Protein AF-A0A7V3TVQ0-F1 (afdb_monomer_lite)

Radius of gyration: 15.07 Å; chains: 1; bounding box: 32×30×52 Å

Secon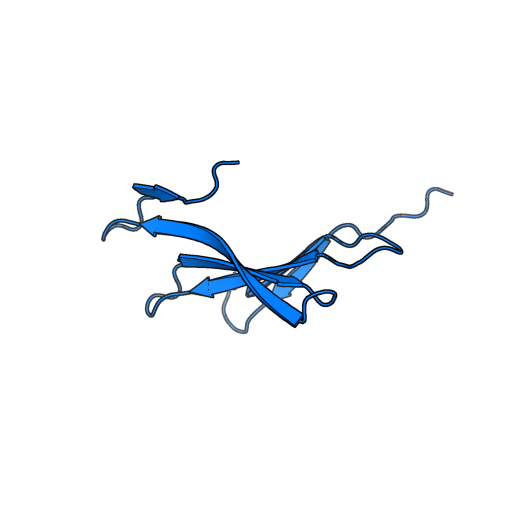dary structure (DSSP, 8-state):
--PPPP-EEEEE-SSTT-EEEEEE--TTS--EEEEEEE-TT--EEEEEEEETTTTEEEEEEEEEE-TTS-EEEESS--

Structure (mmCIF, N/CA/C/O backbone):
data_AF-A0A7V3TVQ0-F1
#
_entry.id   AF-A0A7V3TVQ0-F1
#
loop_
_atom_site.group_PDB
_atom_site.id
_atom_site.type_symbol
_atom_site.label_atom_id
_atom_site.label_alt_id
_atom_site.label_comp_id
_atom_site.label_asym_id
_atom_site.label_entity_id
_atom_site.label_seq_id
_atom_site.pdbx_PDB_ins_code
_atom_site.Cartn_x
_atom_site.Cartn_y
_atom_site.Cartn_z
_atom_site.occupancy
_atom_site.B_iso_or_equiv
_atom_site.auth_seq_id
_atom_site.auth_comp_id
_atom_site.auth_asym_id
_atom_site.auth_atom_id
_atom_site.pdbx_PDB_model_num
ATOM 1 N N . MET A 1 1 ? -8.570 -1.349 -37.336 1.00 51.38 1 MET A N 1
ATOM 2 C CA . MET A 1 1 ? -8.685 -2.341 -36.248 1.00 51.38 1 MET A CA 1
ATOM 3 C C . MET A 1 1 ? -8.208 -1.640 -34.985 1.00 51.38 1 MET A C 1
ATOM 5 O O . MET A 1 1 ? -7.063 -1.212 -34.971 1.00 51.38 1 MET A O 1
ATOM 9 N N . GLN A 1 2 ? -9.081 -1.374 -34.013 1.00 51.50 2 GLN A N 1
ATOM 10 C CA . GLN A 1 2 ? -8.660 -0.743 -32.758 1.00 51.50 2 GLN A CA 1
ATOM 11 C C . GLN A 1 2 ? -8.036 -1.838 -31.892 1.00 51.50 2 GLN A C 1
ATOM 13 O O . GLN A 1 2 ? -8.712 -2.805 -31.549 1.00 51.50 2 GLN A O 1
ATOM 18 N N . VAL A 1 3 ? -6.736 -1.738 -31.623 1.00 74.19 3 VAL A N 1
ATOM 19 C CA . VAL A 1 3 ? -6.057 -2.661 -30.712 1.00 74.19 3 VAL A CA 1
ATOM 20 C C . VAL A 1 3 ? -6.404 -2.212 -29.296 1.00 74.19 3 VAL A C 1
ATOM 22 O O . VAL A 1 3 ? -6.196 -1.054 -28.942 1.00 74.19 3 VAL A O 1
ATOM 25 N N . GLY A 1 4 ? -7.011 -3.097 -28.506 1.00 79.00 4 GLY A N 1
ATOM 26 C CA . GLY A 1 4 ? -7.233 -2.833 -27.088 1.00 79.00 4 GLY A CA 1
ATOM 27 C C . GLY A 1 4 ? -5.896 -2.849 -26.352 1.00 79.00 4 GLY A C 1
ATOM 28 O O . GLY A 1 4 ? -5.136 -3.805 -26.492 1.00 79.00 4 GLY A O 1
ATOM 29 N N . HIS A 1 5 ? -5.614 -1.804 -25.577 1.00 82.56 5 HIS A N 1
ATOM 30 C CA . HIS A 1 5 ? -4.438 -1.743 -24.710 1.00 82.56 5 HIS A CA 1
ATOM 31 C C . HIS A 1 5 ? -4.848 -2.045 -23.266 1.00 82.56 5 HIS A C 1
ATOM 33 O O . HIS A 1 5 ? -5.823 -1.479 -22.764 1.00 82.56 5 HIS A O 1
ATOM 39 N N . LEU A 1 6 ? -4.109 -2.943 -22.611 1.00 86.94 6 LEU A N 1
ATOM 40 C CA . LEU A 1 6 ? -4.247 -3.211 -21.182 1.00 86.94 6 LEU A CA 1
ATOM 41 C C . LEU A 1 6 ? -3.840 -1.959 -20.396 1.00 86.94 6 LEU A C 1
ATOM 43 O O . LEU A 1 6 ? -2.784 -1.402 -20.673 1.00 86.94 6 LEU A O 1
ATOM 47 N N . ARG A 1 7 ? -4.670 -1.526 -19.440 1.00 88.31 7 ARG A N 1
ATOM 48 C CA . ARG A 1 7 ? -4.391 -0.338 -18.611 1.00 88.31 7 ARG A CA 1
ATOM 49 C C . ARG A 1 7 ? -4.052 -0.661 -17.165 1.00 88.31 7 ARG A C 1
ATOM 51 O O . ARG A 1 7 ? -3.271 0.055 -16.560 1.00 88.31 7 ARG A O 1
ATOM 58 N N . GLN A 1 8 ? -4.662 -1.701 -16.604 1.00 91.50 8 GLN A N 1
ATOM 59 C CA . GLN A 1 8 ? -4.559 -2.018 -15.182 1.00 91.50 8 GLN A CA 1
ATOM 60 C C . GLN A 1 8 ? -4.424 -3.526 -14.982 1.00 91.50 8 GLN A C 1
ATOM 62 O O . GLN A 1 8 ? -5.091 -4.308 -15.668 1.00 91.50 8 GLN A O 1
ATOM 67 N N . ARG A 1 9 ? -3.575 -3.928 -14.034 1.00 93.56 9 ARG A N 1
ATOM 68 C CA . ARG A 1 9 ? -3.495 -5.298 -13.514 1.00 93.56 9 ARG A CA 1
ATOM 69 C C . ARG A 1 9 ? -3.636 -5.281 -12.001 1.00 93.56 9 ARG A C 1
ATOM 71 O O . ARG A 1 9 ? -3.129 -4.385 -11.337 1.00 93.56 9 ARG A O 1
ATOM 78 N N . TYR A 1 10 ? -4.286 -6.311 -11.476 1.00 95.38 10 TYR A N 1
ATOM 79 C CA . TYR A 1 10 ? -4.450 -6.517 -10.043 1.00 95.38 10 TYR A CA 1
ATOM 80 C C . TYR A 1 10 ? -3.787 -7.824 -9.637 1.00 95.38 10 TYR A C 1
ATOM 82 O O . TYR A 1 10 ? -3.979 -8.855 -10.291 1.00 95.38 10 TYR A O 1
ATOM 90 N N . LEU A 1 11 ? -3.034 -7.781 -8.543 1.00 96.25 11 LEU A N 1
ATOM 91 C CA . LEU A 1 11 ? -2.572 -8.970 -7.849 1.00 96.25 11 LEU A CA 1
ATOM 92 C C . LEU A 1 11 ? -3.558 -9.292 -6.730 1.00 96.25 11 LEU A C 1
ATOM 94 O O . LEU A 1 11 ? -3.738 -8.494 -5.811 1.00 96.25 11 LEU A O 1
ATOM 98 N N . TRP A 1 12 ? -4.161 -10.473 -6.804 1.00 97.12 12 TRP A N 1
ATOM 99 C CA . TRP A 1 12 ? -5.110 -10.965 -5.812 1.00 97.12 12 TRP A CA 1
ATOM 100 C C . TRP A 1 12 ? -4.436 -11.937 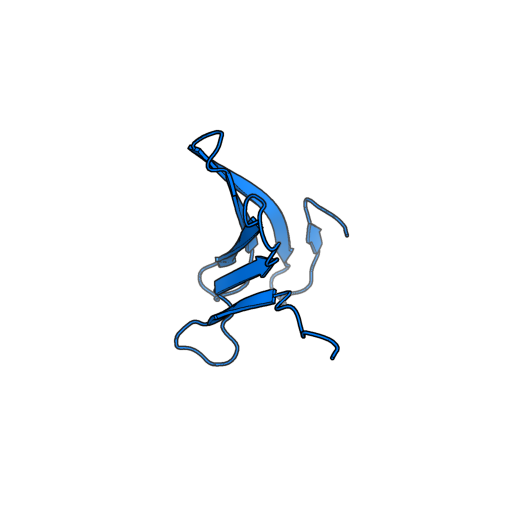-4.842 1.00 97.12 12 TRP A C 1
ATOM 102 O O . TRP A 1 12 ? -3.581 -12.733 -5.235 1.00 97.12 12 TRP A O 1
ATOM 112 N N . GLY A 1 13 ? -4.835 -11.866 -3.577 1.00 94.88 13 GLY A N 1
ATOM 113 C CA . GLY A 1 13 ? -4.504 -12.839 -2.546 1.00 94.88 13 GLY A CA 1
ATOM 114 C C . GLY A 1 13 ? -5.405 -14.074 -2.596 1.00 94.88 13 GLY A C 1
ATOM 115 O O . GLY A 1 13 ? -6.201 -14.262 -3.514 1.00 94.88 13 GLY A O 1
ATOM 116 N N . SER A 1 14 ? -5.262 -14.947 -1.599 1.00 95.12 14 SER A N 1
ATOM 117 C CA . SER A 1 14 ? -6.046 -16.185 -1.505 1.00 95.12 14 SER A CA 1
ATOM 118 C C . SER A 1 14 ? -7.444 -15.981 -0.918 1.00 95.12 14 SER A C 1
ATOM 120 O O . SER A 1 14 ? -8.306 -16.841 -1.105 1.00 95.12 14 SER A O 1
ATOM 122 N N . ALA A 1 15 ? -7.675 -14.880 -0.196 1.00 92.56 15 ALA A N 1
ATOM 123 C CA . ALA A 1 15 ? -8.984 -14.544 0.347 1.00 92.56 15 ALA A CA 1
ATOM 124 C C . ALA A 1 15 ? -9.870 -13.835 -0.690 1.00 92.56 15 ALA A C 1
ATOM 126 O O . ALA A 1 15 ? -9.391 -13.248 -1.661 1.00 92.56 15 ALA A O 1
ATOM 127 N N . VAL A 1 16 ? -11.185 -13.887 -0.463 1.00 92.06 16 VAL A N 1
ATOM 128 C CA . VAL A 1 16 ? -12.173 -13.173 -1.283 1.00 92.06 16 VAL A CA 1
ATOM 129 C C . VAL A 1 16 ? -11.916 -11.670 -1.189 1.00 92.06 16 VAL A C 1
ATOM 131 O O . VAL A 1 16 ? -11.670 -11.154 -0.101 1.00 92.06 16 VAL A O 1
ATOM 134 N N . ASP A 1 17 ? -11.956 -10.999 -2.338 1.00 90.38 17 ASP A N 1
ATOM 135 C CA . ASP A 1 17 ? -11.777 -9.552 -2.487 1.00 90.38 17 ASP A CA 1
ATOM 136 C C . ASP A 1 17 ? -10.461 -8.991 -1.911 1.00 90.38 17 ASP A C 1
ATOM 138 O O . ASP A 1 17 ? -10.346 -7.806 -1.600 1.00 90.38 17 ASP A O 1
ATOM 142 N N . GLN A 1 18 ? -9.428 -9.831 -1.800 1.00 93.69 18 GLN A N 1
ATOM 143 C CA . GLN A 1 18 ? -8.128 -9.431 -1.271 1.00 93.69 18 GLN A CA 1
ATOM 144 C C . GLN A 1 18 ? -7.210 -8.911 -2.382 1.00 93.69 18 GLN A C 1
ATOM 146 O O . GLN A 1 18 ? -6.448 -9.672 -2.978 1.00 93.69 18 GLN A O 1
ATOM 151 N N . ILE A 1 19 ? -7.245 -7.609 -2.650 1.00 94.50 19 ILE A N 1
ATOM 152 C CA . ILE A 1 19 ? -6.270 -6.957 -3.536 1.00 94.50 19 ILE A CA 1
ATOM 153 C C . ILE A 1 19 ? -4.969 -6.740 -2.756 1.00 94.50 19 ILE A C 1
ATOM 155 O O . ILE A 1 19 ? -4.993 -6.174 -1.670 1.00 94.50 19 ILE A O 1
ATOM 159 N N . LEU A 1 20 ? -3.844 -7.198 -3.308 1.00 96.38 20 LEU A N 1
ATOM 160 C CA . LEU A 1 20 ? -2.502 -7.017 -2.738 1.00 96.38 20 LEU A CA 1
ATOM 161 C C . LEU A 1 20 ? -1.718 -5.906 -3.439 1.00 96.38 20 LEU A C 1
ATOM 163 O O . LEU A 1 20 ? -0.900 -5.223 -2.818 1.00 96.38 20 LEU A O 1
ATOM 167 N N . ALA A 1 21 ? -1.942 -5.748 -4.744 1.00 96.62 21 ALA A N 1
ATOM 168 C CA . ALA A 1 21 ? -1.323 -4.694 -5.527 1.00 96.62 21 ALA A CA 1
ATOM 169 C C . ALA A 1 21 ? -2.150 -4.323 -6.757 1.00 96.62 21 ALA A C 1
ATOM 171 O O . ALA A 1 21 ? -2.847 -5.163 -7.333 1.00 96.62 21 ALA A O 1
ATOM 172 N N . GLU A 1 22 ? -1.993 -3.077 -7.184 1.00 95.06 22 GLU A N 1
ATOM 173 C CA . GLU A 1 22 ? -2.438 -2.573 -8.477 1.00 95.06 22 GLU A CA 1
ATOM 174 C C . GLU A 1 22 ? -1.229 -2.093 -9.274 1.00 95.06 22 GLU A C 1
ATOM 176 O O . GLU A 1 22 ? -0.328 -1.439 -8.750 1.00 95.06 22 GLU A O 1
ATOM 181 N N . GLU A 1 23 ? -1.227 -2.390 -10.563 1.00 92.62 23 GLU A N 1
ATOM 182 C CA . GLU A 1 23 ? -0.270 -1.857 -11.514 1.00 92.62 23 GLU A CA 1
ATOM 183 C C . GLU A 1 23 ? -1.004 -1.065 -12.590 1.00 92.62 23 GLU A C 1
ATOM 185 O O . GLU A 1 23 ? -1.860 -1.604 -13.300 1.00 92.62 23 GLU A O 1
ATOM 190 N N . ASN A 1 24 ? -0.601 0.195 -12.751 1.00 89.56 24 ASN A N 1
ATOM 191 C CA . ASN A 1 24 ? -0.938 0.978 -13.930 1.00 89.56 24 ASN A CA 1
ATOM 192 C C . ASN A 1 24 ? 0.024 0.587 -15.053 1.00 89.56 24 ASN A C 1
ATOM 194 O O . ASN A 1 24 ? 1.215 0.900 -15.000 1.00 89.56 24 ASN A O 1
ATOM 198 N N . VAL A 1 25 ? -0.502 -0.134 -16.042 1.00 85.81 25 VAL A N 1
ATOM 199 C CA . VAL A 1 25 ? 0.259 -0.627 -17.189 1.00 85.81 25 VAL A CA 1
ATOM 200 C C . VAL A 1 25 ? 0.462 0.529 -18.155 1.00 85.81 25 VAL A C 1
ATOM 202 O O . VAL A 1 25 ? -0.478 0.966 -18.821 1.00 85.81 25 VAL A O 1
ATOM 205 N N . ASP A 1 26 ? 1.701 0.996 -18.245 1.00 75.62 26 ASP A N 1
ATOM 206 C CA . ASP A 1 26 ? 2.127 1.934 -19.272 1.00 75.62 26 ASP A CA 1
ATOM 207 C C . ASP A 1 26 ? 3.081 1.215 -20.233 1.00 75.62 26 ASP A C 1
ATOM 209 O O . ASP A 1 26 ? 4.089 0.634 -19.838 1.00 75.62 26 ASP A O 1
ATOM 213 N N . ASN A 1 27 ? 2.702 1.166 -21.508 1.00 66.69 27 ASN A N 1
ATOM 214 C CA . ASN A 1 27 ? 3.237 0.253 -22.520 1.00 66.69 27 ASN A CA 1
ATOM 215 C C . ASN A 1 27 ? 4.604 0.726 -23.060 1.00 66.69 27 ASN A C 1
ATOM 217 O O . ASN A 1 27 ? 4.733 1.011 -24.253 1.00 66.69 27 ASN A O 1
ATOM 221 N N . GLY A 1 28 ? 5.606 0.832 -22.182 1.00 63.84 28 GLY A N 1
ATOM 222 C CA . GLY A 1 28 ? 6.982 1.212 -22.524 1.00 63.84 28 GLY A CA 1
ATOM 223 C C . GLY A 1 28 ? 7.679 2.185 -21.564 1.00 63.84 28 GLY A C 1
ATOM 224 O O . GLY A 1 28 ? 8.757 2.670 -21.907 1.00 63.84 28 GLY A O 1
ATOM 225 N N . SER A 1 29 ? 7.099 2.491 -20.399 1.00 69.56 29 SER A N 1
ATOM 226 C CA . SER A 1 29 ? 7.726 3.300 -19.340 1.00 69.56 29 SER A CA 1
ATOM 227 C C . SER A 1 29 ? 7.849 2.490 -18.038 1.00 69.56 29 SER A C 1
ATOM 229 O O . SER A 1 29 ? 7.436 1.336 -17.993 1.00 69.56 29 SER A O 1
ATOM 231 N N . ASN A 1 30 ? 8.464 3.062 -16.994 1.00 67.00 30 ASN A N 1
ATOM 232 C CA . ASN A 1 30 ? 8.598 2.399 -15.692 1.00 67.00 30 ASN A CA 1
ATOM 233 C C . ASN A 1 30 ? 7.204 2.091 -15.120 1.00 67.00 30 ASN A C 1
ATOM 235 O O . ASN A 1 30 ? 6.464 3.011 -14.756 1.00 67.00 30 ASN A O 1
ATOM 239 N N . GLU A 1 31 ? 6.854 0.811 -15.005 1.00 68.81 31 GLU A N 1
ATOM 240 C CA . GLU A 1 31 ? 5.559 0.411 -14.470 1.00 68.81 31 GLU A CA 1
ATOM 241 C C . GLU A 1 31 ? 5.434 0.846 -13.006 1.00 68.81 31 GLU A C 1
ATOM 243 O O . GLU A 1 31 ? 6.335 0.655 -12.183 1.00 68.81 31 GLU A O 1
ATOM 248 N N . THR A 1 32 ? 4.303 1.466 -12.666 1.00 84.50 32 THR A N 1
ATOM 249 C CA . THR A 1 32 ? 4.052 1.935 -11.301 1.00 84.50 32 THR A CA 1
ATOM 250 C C . THR A 1 32 ? 3.149 0.942 -10.587 1.00 84.50 32 THR A C 1
ATOM 252 O O . THR A 1 32 ? 1.927 0.977 -10.746 1.00 84.50 32 THR A O 1
ATOM 255 N N . VAL A 1 33 ? 3.761 0.075 -9.779 1.00 92.69 33 VAL A N 1
ATOM 256 C CA . VAL A 1 33 ? 3.048 -0.869 -8.909 1.00 92.69 33 VAL A CA 1
ATOM 257 C C . VAL A 1 33 ? 2.822 -0.243 -7.533 1.00 92.69 33 VAL A C 1
ATOM 259 O O . VAL A 1 33 ? 3.762 0.238 -6.893 1.00 92.69 33 VAL A O 1
ATOM 262 N N . GLN A 1 34 ? 1.573 -0.258 -7.077 1.00 95.56 34 GLN A N 1
ATOM 263 C CA . GLN A 1 34 ? 1.147 0.143 -5.741 1.00 95.56 34 GLN A CA 1
ATOM 264 C C . GLN A 1 34 ? 0.799 -1.087 -4.920 1.00 95.56 34 GLN A C 1
ATOM 266 O O . GLN A 1 34 ? -0.012 -1.901 -5.348 1.00 95.56 34 GLN A O 1
ATOM 271 N N . TRP A 1 35 ? 1.387 -1.192 -3.734 1.00 97.44 35 TRP A N 1
ATOM 272 C CA . TRP A 1 35 ? 1.185 -2.298 -2.804 1.00 97.44 35 TRP A CA 1
ATOM 273 C C . TRP A 1 35 ? 0.352 -1.845 -1.616 1.00 97.44 35 TRP A C 1
ATOM 275 O O . TRP A 1 35 ? 0.660 -0.820 -1.005 1.00 97.44 35 TRP A O 1
ATOM 285 N N . THR A 1 36 ? -0.669 -2.619 -1.264 1.00 97.12 36 THR A N 1
ATOM 286 C CA . THR A 1 36 ? -1.449 -2.393 -0.045 1.00 97.12 36 THR A CA 1
ATOM 287 C C . THR A 1 36 ? -0.751 -3.049 1.140 1.00 97.12 36 THR A C 1
ATOM 289 O O . THR A 1 36 ? -0.490 -4.254 1.110 1.00 97.12 36 THR A O 1
ATOM 292 N N . LEU A 1 37 ? -0.483 -2.290 2.199 1.00 96.75 37 LEU A N 1
ATOM 293 C CA . LEU A 1 37 ? 0.039 -2.816 3.459 1.00 96.75 37 LEU A CA 1
ATOM 294 C C . LEU A 1 37 ? -1.069 -2.764 4.508 1.00 96.75 37 LEU A C 1
ATOM 296 O O . LEU A 1 37 ? -1.680 -1.714 4.719 1.00 96.75 37 LEU A O 1
ATOM 300 N N . THR A 1 38 ? -1.353 -3.900 5.139 1.00 95.94 38 THR A N 1
ATOM 301 C CA . THR A 1 38 ? -2.504 -4.058 6.032 1.00 95.94 38 THR A CA 1
ATOM 302 C C . THR A 1 38 ? -2.096 -4.244 7.488 1.00 95.94 38 THR A C 1
ATOM 304 O O . THR A 1 38 ? -1.020 -4.762 7.785 1.00 95.94 38 THR A O 1
ATOM 307 N N . ASP A 1 39 ? -2.985 -3.873 8.408 1.00 94.69 39 ASP A N 1
ATOM 308 C CA . ASP A 1 39 ? -2.860 -4.223 9.824 1.00 94.69 39 ASP A CA 1
ATOM 309 C C . ASP A 1 39 ? -3.283 -5.679 10.116 1.00 94.69 39 ASP A C 1
ATOM 311 O O . ASP A 1 39 ? -3.594 -6.465 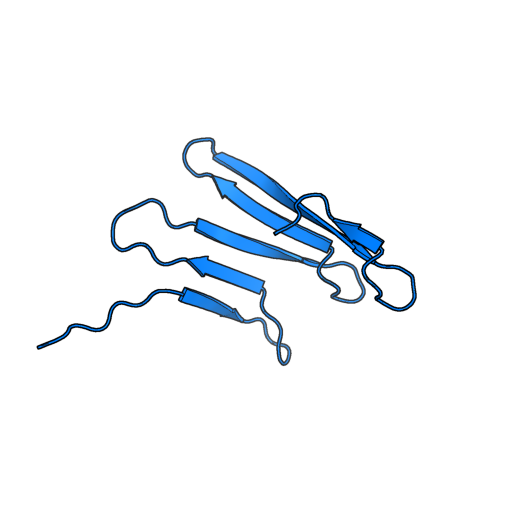9.219 1.00 94.69 39 ASP A O 1
ATOM 315 N N . HIS A 1 40 ? -3.318 -6.048 11.400 1.00 94.50 40 HIS A N 1
ATOM 316 C CA . HIS A 1 40 ? -3.702 -7.389 11.856 1.00 94.50 40 HIS A CA 1
ATOM 317 C C . HIS A 1 40 ? -5.191 -7.733 11.642 1.00 94.50 40 HIS A C 1
ATOM 319 O O . HIS A 1 40 ? -5.587 -8.876 11.871 1.00 94.50 40 HIS A O 1
ATOM 325 N N . LEU A 1 41 ? -6.026 -6.760 11.263 1.00 93.56 41 LEU A N 1
ATOM 326 C CA . LEU A 1 41 ? -7.428 -6.956 10.884 1.00 93.56 41 LEU A CA 1
ATOM 327 C C . LEU A 1 41 ? -7.601 -7.006 9.360 1.00 93.56 41 LEU A C 1
ATOM 329 O O . LEU A 1 41 ? -8.733 -7.050 8.886 1.00 93.56 41 LEU A O 1
ATOM 333 N N . ASN A 1 42 ? -6.499 -7.006 8.600 1.00 91.75 42 ASN A N 1
ATOM 334 C CA . ASN A 1 42 ? -6.463 -6.876 7.144 1.00 91.75 42 ASN A CA 1
ATOM 335 C C . ASN A 1 42 ? -7.031 -5.544 6.619 1.00 91.75 42 ASN A C 1
ATOM 337 O O . ASN A 1 42 ? -7.384 -5.446 5.446 1.00 91.75 42 ASN A O 1
ATOM 341 N N . THR A 1 43 ? -7.093 -4.500 7.452 1.00 93.88 43 THR A N 1
ATOM 342 C CA . THR A 1 43 ? -7.440 -3.153 6.977 1.00 93.88 43 THR A CA 1
ATOM 343 C C . THR A 1 43 ? -6.211 -2.542 6.320 1.00 93.88 43 THR A C 1
ATOM 345 O O . THR A 1 43 ? -5.137 -2.557 6.922 1.00 93.88 43 THR A O 1
ATOM 348 N N . VAL A 1 44 ? -6.340 -2.002 5.107 1.00 95.44 44 VAL A N 1
ATOM 349 C CA . VAL A 1 44 ? -5.237 -1.294 4.438 1.00 95.44 44 VAL A CA 1
ATOM 350 C C . VAL A 1 44 ? -4.885 -0.051 5.250 1.00 95.44 44 VAL A C 1
ATOM 352 O O . VAL A 1 44 ? -5.756 0.762 5.522 1.00 95.44 44 VAL A O 1
ATOM 355 N N . ARG A 1 45 ? -3.626 0.097 5.660 1.00 97.12 45 ARG A N 1
ATOM 356 C CA . ARG A 1 45 ? -3.129 1.269 6.400 1.00 97.12 45 ARG A CA 1
ATOM 357 C C . ARG A 1 45 ? -2.168 2.105 5.588 1.00 97.12 45 ARG A C 1
ATOM 359 O O . ARG A 1 45 ? -2.083 3.302 5.817 1.00 97.12 45 ARG A O 1
ATOM 366 N N . ASP A 1 46 ? -1.483 1.499 4.629 1.00 97.69 46 ASP A N 1
ATOM 367 C CA . ASP A 1 46 ? -0.527 2.206 3.795 1.00 97.69 46 ASP A CA 1
ATOM 368 C C . ASP A 1 46 ? -0.601 1.720 2.351 1.00 97.69 46 ASP A C 1
ATOM 370 O O . ASP A 1 46 ? -0.847 0.543 2.074 1.00 97.69 46 ASP A O 1
ATOM 374 N N . ILE A 1 47 ? -0.324 2.640 1.432 1.00 97.06 47 ILE A N 1
ATOM 375 C CA . ILE A 1 47 ? -0.037 2.343 0.034 1.00 97.06 47 ILE A CA 1
ATOM 376 C C . ILE A 1 47 ? 1.441 2.613 -0.193 1.00 97.06 47 ILE A C 1
ATOM 378 O O . ILE A 1 47 ? 1.901 3.738 0.004 1.00 97.06 47 ILE A O 1
ATOM 382 N N . ALA A 1 48 ? 2.185 1.603 -0.631 1.00 96.75 48 ALA A N 1
ATOM 383 C CA . ALA A 1 48 ? 3.614 1.713 -0.886 1.00 96.75 48 ALA A CA 1
ATOM 384 C C . ALA A 1 48 ? 3.948 1.590 -2.376 1.00 96.75 48 ALA A C 1
ATOM 386 O O . ALA A 1 48 ? 3.289 0.864 -3.121 1.00 96.75 48 ALA A O 1
ATOM 387 N N . LYS A 1 49 ? 5.001 2.287 -2.808 1.00 94.94 49 LYS A N 1
ATOM 388 C CA . LYS A 1 49 ? 5.592 2.162 -4.146 1.00 94.94 49 LYS A CA 1
ATOM 389 C C . LYS A 1 49 ? 7.076 1.858 -4.022 1.00 94.94 49 LYS A C 1
ATOM 391 O O . LYS A 1 49 ? 7.768 2.473 -3.214 1.00 94.94 49 LYS A O 1
ATOM 396 N N . TYR A 1 50 ? 7.559 0.942 -4.851 1.00 92.00 50 TYR A N 1
ATOM 397 C CA . TYR A 1 50 ? 8.988 0.732 -5.053 1.00 92.00 50 TYR A CA 1
ATOM 398 C C . TYR A 1 50 ? 9.458 1.541 -6.262 1.00 92.00 50 TYR A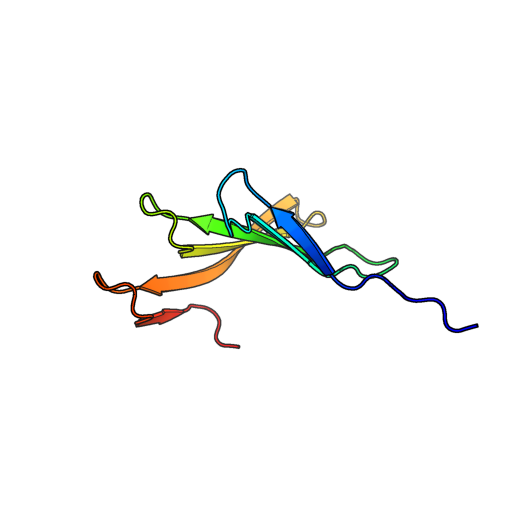 C 1
ATOM 400 O O . TYR A 1 50 ? 8.828 1.507 -7.319 1.00 92.00 50 TYR A O 1
ATOM 408 N N . ASN A 1 51 ? 10.560 2.271 -6.107 1.00 88.69 51 ASN A N 1
ATOM 409 C CA . ASN A 1 51 ? 11.222 2.990 -7.187 1.00 88.69 51 ASN A CA 1
ATOM 410 C C . ASN A 1 51 ? 12.550 2.302 -7.513 1.00 88.69 51 ASN A C 1
ATOM 412 O O . ASN A 1 51 ? 13.502 2.391 -6.737 1.00 88.69 51 ASN A O 1
ATOM 416 N N . SER A 1 52 ? 12.621 1.661 -8.682 1.00 86.75 52 SER A N 1
ATOM 417 C CA . SER A 1 52 ? 13.816 0.944 -9.141 1.00 86.75 52 SER A CA 1
ATOM 418 C C . SER A 1 52 ? 14.999 1.858 -9.467 1.00 86.75 52 SER A C 1
ATOM 420 O O . SER A 1 52 ? 16.141 1.418 -9.395 1.00 86.75 52 SER A O 1
ATOM 422 N N . GLY A 1 53 ? 14.760 3.136 -9.782 1.00 89.06 53 GLY A N 1
ATOM 423 C CA . GLY A 1 53 ? 15.824 4.109 -10.035 1.00 89.06 53 GLY A CA 1
ATOM 424 C C . GLY A 1 53 ? 16.565 4.543 -8.767 1.00 89.06 53 GLY A C 1
ATOM 425 O O . GLY A 1 53 ? 17.742 4.888 -8.840 1.00 89.06 53 GLY A O 1
ATOM 426 N N . SER A 1 54 ? 15.897 4.511 -7.610 1.00 91.62 54 SER A N 1
ATOM 427 C CA . SER A 1 54 ? 16.493 4.838 -6.305 1.00 91.62 54 SER A CA 1
ATOM 428 C C . SER A 1 54 ? 16.663 3.634 -5.375 1.00 91.62 54 SER A C 1
ATOM 430 O O . SER A 1 54 ? 17.112 3.820 -4.250 1.00 91.62 54 SER A O 1
ATOM 432 N N . ASP A 1 55 ? 16.245 2.441 -5.808 1.00 92.38 55 ASP A N 1
ATOM 433 C CA . ASP A 1 55 ? 16.165 1.211 -5.007 1.00 92.38 55 ASP A CA 1
ATOM 434 C C . ASP A 1 55 ? 15.501 1.415 -3.632 1.00 92.38 55 ASP A C 1
ATOM 436 O O . ASP A 1 55 ? 15.983 0.976 -2.591 1.00 92.38 55 ASP A O 1
ATOM 440 N N . MET A 1 56 ? 14.389 2.153 -3.615 1.00 94.38 56 MET A N 1
ATOM 441 C CA . MET A 1 56 ? 13.721 2.539 -2.372 1.00 94.38 56 MET A CA 1
ATOM 442 C C . MET A 1 56 ? 12.227 2.269 -2.453 1.00 94.38 56 MET A C 1
ATOM 444 O O . MET A 1 56 ? 11.575 2.607 -3.441 1.00 94.38 56 MET A O 1
ATOM 448 N N . THR A 1 57 ? 11.687 1.713 -1.372 1.00 94.31 57 THR A N 1
ATOM 449 C CA . THR A 1 57 ? 10.245 1.608 -1.150 1.00 94.31 57 THR A CA 1
ATOM 450 C C . THR A 1 57 ? 9.790 2.744 -0.250 1.00 94.31 57 THR A C 1
ATOM 452 O O . THR A 1 57 ? 10.351 2.948 0.826 1.00 94.31 57 THR A O 1
ATOM 455 N N . THR A 1 58 ? 8.760 3.470 -0.669 1.00 95.75 58 THR A N 1
ATOM 456 C CA . THR A 1 58 ? 8.165 4.561 0.107 1.00 95.75 58 THR A CA 1
ATOM 457 C C . THR A 1 58 ? 6.677 4.343 0.301 1.00 95.75 58 THR A C 1
ATOM 459 O O . THR A 1 58 ? 5.987 3.840 -0.585 1.00 95.75 58 THR A O 1
ATOM 462 N N . VAL A 1 59 ? 6.171 4.758 1.462 1.00 97.06 59 VAL A N 1
ATOM 463 C CA . VAL A 1 59 ? 4.732 4.915 1.686 1.00 97.06 59 VAL A CA 1
ATOM 464 C C . VAL A 1 59 ? 4.290 6.205 0.997 1.00 97.06 59 VAL A C 1
ATOM 466 O O . VAL A 1 59 ? 4.808 7.279 1.293 1.00 97.06 59 VAL A O 1
ATOM 469 N N . VAL A 1 60 ? 3.363 6.088 0.048 1.00 95.94 60 VAL A N 1
ATOM 470 C CA . VAL A 1 60 ? 2.837 7.201 -0.761 1.00 95.94 60 VAL A CA 1
ATOM 471 C C . VAL A 1 60 ? 1.447 7.660 -0.329 1.00 95.94 60 VAL A C 1
ATOM 473 O O . VAL A 1 60 ? 1.015 8.736 -0.738 1.00 95.94 60 VAL A O 1
ATOM 476 N N . ASN A 1 61 ? 0.762 6.854 0.482 1.00 97.00 61 ASN A N 1
ATOM 477 C CA . ASN A 1 61 ? -0.410 7.262 1.243 1.00 97.00 61 ASN A CA 1
ATOM 478 C C . ASN A 1 61 ? -0.475 6.459 2.550 1.00 97.00 61 ASN A C 1
ATOM 480 O O . ASN A 1 61 ? -0.203 5.260 2.533 1.00 97.00 61 ASN A O 1
ATOM 484 N N . HIS A 1 62 ? -0.829 7.117 3.646 1.00 97.69 62 HIS A N 1
ATOM 485 C CA . HIS A 1 62 ? -1.050 6.540 4.968 1.00 97.69 62 HIS A CA 1
ATOM 486 C C . HIS A 1 62 ? -2.491 6.835 5.377 1.00 97.69 62 HIS A C 1
ATOM 488 O O . HIS A 1 62 ? -2.861 8.003 5.416 1.00 97.69 62 HIS A O 1
ATOM 494 N N . LEU A 1 63 ? -3.271 5.802 5.680 1.00 96.94 63 LEU A N 1
ATOM 495 C CA . LEU A 1 63 ? -4.704 5.848 5.966 1.00 96.94 63 LEU A CA 1
ATOM 496 C C . LEU A 1 63 ? -4.958 5.615 7.462 1.00 96.94 63 LEU A C 1
ATOM 498 O O . LEU A 1 63 ? -4.513 4.616 8.043 1.00 96.94 63 LEU A O 1
ATOM 502 N N . ILE A 1 64 ? -5.726 6.505 8.089 1.00 96.88 64 ILE A N 1
ATOM 503 C CA . ILE A 1 64 ? -6.036 6.457 9.519 1.00 96.88 64 ILE A CA 1
ATOM 504 C C . ILE A 1 64 ? -7.523 6.174 9.699 1.00 96.88 64 ILE A C 1
ATOM 506 O O . ILE A 1 64 ? -8.370 7.017 9.423 1.00 96.88 64 ILE A O 1
ATOM 510 N N . TYR A 1 65 ? -7.842 5.006 10.255 1.00 96.62 65 TYR A N 1
ATOM 511 C CA . TYR A 1 65 ? -9.213 4.624 10.599 1.00 96.62 65 TYR A CA 1
ATOM 512 C C . TYR A 1 65 ? -9.443 4.610 12.108 1.00 96.62 65 TYR A C 1
ATOM 514 O O . TYR A 1 65 ? -8.566 4.167 12.857 1.00 96.62 65 TYR A O 1
ATOM 522 N N . ASP A 1 66 ? -10.643 5.008 12.534 1.00 95.31 66 ASP A N 1
ATOM 523 C CA . ASP A 1 66 ? -11.127 4.789 13.897 1.00 95.31 66 ASP A CA 1
ATOM 524 C C . ASP A 1 66 ? -11.407 3.296 14.181 1.00 95.31 66 ASP A C 1
ATOM 526 O O . ASP A 1 66 ? -11.309 2.425 13.312 1.00 95.31 66 ASP A O 1
ATOM 530 N N . ALA A 1 67 ? -11.786 2.984 15.424 1.00 94.44 67 ALA A N 1
ATOM 531 C CA . ALA A 1 67 ? -12.092 1.615 15.848 1.00 94.44 67 ALA A CA 1
ATOM 532 C C . ALA A 1 67 ? -13.326 0.995 15.155 1.00 94.44 67 ALA A C 1
ATOM 534 O O . ALA A 1 67 ? -13.546 -0.209 15.266 1.00 94.44 67 ALA A O 1
ATOM 535 N N . PHE A 1 68 ? -14.134 1.798 14.459 1.00 95.38 68 PHE A N 1
ATOM 536 C CA . PHE A 1 68 ? -15.296 1.361 13.686 1.00 95.38 68 PHE A CA 1
ATOM 537 C C . PHE A 1 68 ? -15.005 1.295 12.179 1.00 95.38 68 PHE A C 1
ATOM 539 O O . PHE A 1 68 ? -15.928 1.064 11.398 1.00 95.38 68 PHE A O 1
ATOM 546 N N . GLY A 1 69 ? -13.748 1.493 11.764 1.00 93.56 69 GLY A N 1
ATOM 547 C CA . GLY A 1 69 ? -13.337 1.475 10.362 1.00 93.56 69 GLY A CA 1
ATOM 548 C C . GLY A 1 69 ? -13.696 2.747 9.593 1.00 93.56 69 GLY A C 1
ATOM 549 O O . GLY A 1 69 ? -13.680 2.730 8.364 1.00 93.56 69 GLY A O 1
ATOM 550 N N . ARG A 1 70 ? -14.043 3.849 10.272 1.00 95.25 70 ARG A N 1
ATOM 551 C CA . ARG A 1 70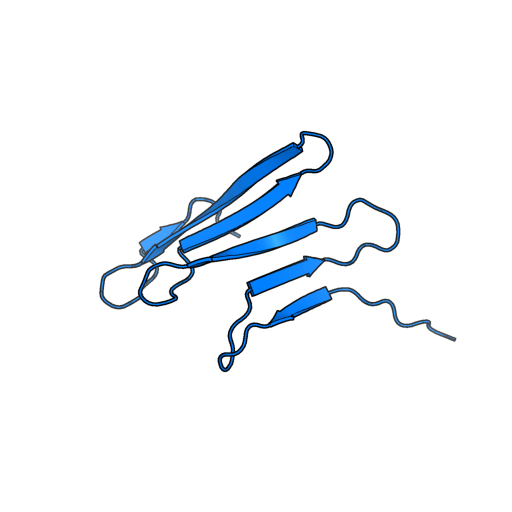 ? -14.270 5.136 9.599 1.00 95.25 70 ARG A CA 1
ATOM 552 C C . ARG A 1 70 ? -12.946 5.809 9.313 1.00 95.25 70 ARG A C 1
ATOM 554 O O . ARG A 1 70 ? -12.115 5.903 10.211 1.00 95.25 70 ARG A O 1
ATOM 561 N N . ASP A 1 71 ? -12.782 6.295 8.090 1.00 93.88 71 ASP A N 1
ATOM 562 C CA . ASP A 1 71 ? -11.642 7.128 7.725 1.00 93.88 71 ASP A CA 1
ATOM 563 C C . ASP A 1 71 ? -11.671 8.426 8.548 1.00 93.88 71 ASP A C 1
ATOM 565 O O . ASP A 1 71 ? -12.694 9.109 8.642 1.00 93.88 71 ASP A O 1
ATOM 569 N N . THR A 1 72 ? -10.551 8.717 9.196 1.00 96.12 72 THR A N 1
ATOM 570 C CA . THR A 1 72 ? -10.325 9.900 10.028 1.00 96.12 72 THR A CA 1
ATOM 571 C C . THR A 1 72 ? -9.187 10.772 9.506 1.00 96.12 72 THR A C 1
ATOM 573 O O . THR A 1 72 ? -8.913 11.822 10.090 1.00 96.12 72 THR A O 1
ATOM 576 N N . GLY A 1 73 ? -8.544 10.377 8.406 1.00 95.94 73 GLY A N 1
ATOM 577 C CA . GLY A 1 73 ? -7.509 11.148 7.744 1.00 95.94 73 GLY A CA 1
ATOM 578 C C . GLY A 1 73 ? -6.581 10.290 6.894 1.00 95.94 73 GLY A C 1
ATOM 579 O O . GLY A 1 73 ? -6.393 9.098 7.137 1.00 95.94 73 GLY A O 1
ATOM 580 N N . GLU A 1 74 ? -5.919 10.953 5.951 1.00 96.44 74 GLU A N 1
ATOM 581 C CA . GLU A 1 74 ? -4.883 10.351 5.127 1.00 96.44 74 GLU A CA 1
ATOM 582 C C . GLU A 1 74 ? -3.736 11.328 4.839 1.00 96.44 74 GLU A C 1
ATOM 584 O O . GLU A 1 74 ? -3.881 12.544 4.995 1.00 96.44 74 GLU A O 1
ATOM 589 N N . SER A 1 75 ? -2.565 10.808 4.460 1.00 96.56 75 SER A 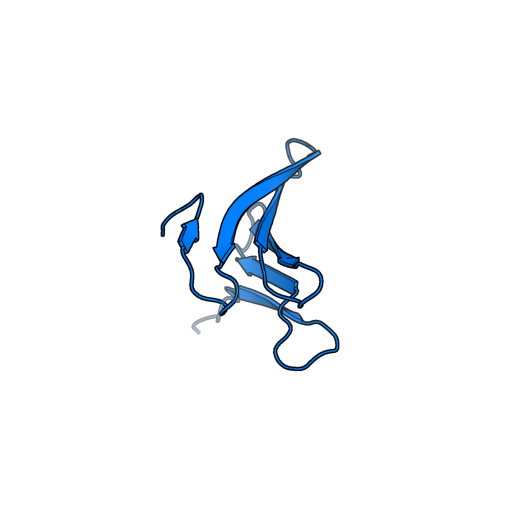N 1
ATOM 590 C CA . SER A 1 75 ? -1.407 11.650 4.125 1.00 96.56 75 SER A CA 1
ATOM 591 C C . SER A 1 75 ? -1.433 12.185 2.692 1.00 96.56 75 SER A C 1
ATOM 593 O O . SER A 1 75 ? -0.712 13.140 2.392 1.00 96.56 75 SER A O 1
ATOM 595 N N . ASN A 1 76 ? -2.255 11.604 1.817 1.00 91.38 76 ASN A N 1
ATOM 596 C CA . ASN A 1 76 ? -2.402 12.020 0.430 1.00 91.38 76 ASN A CA 1
ATOM 597 C C . ASN A 1 76 ? -3.877 12.000 0.016 1.00 91.38 76 ASN A C 1
ATOM 599 O O . ASN A 1 76 ? -4.431 10.932 -0.214 1.00 91.38 76 ASN A O 1
ATOM 603 N N . PHE A 1 77 ? -4.481 13.184 -0.084 1.00 72.81 77 PHE A N 1
ATOM 604 C CA . PHE A 1 77 ? -5.858 13.352 -0.543 1.00 72.81 77 PHE A CA 1
ATOM 605 C C . PHE A 1 77 ? -5.905 13.350 -2.074 1.00 72.81 77 PHE A C 1
ATOM 607 O O . PHE A 1 77 ? -5.141 14.079 -2.715 1.00 72.81 77 PHE A O 1
ATOM 614 N N . SER A 1 78 ? -6.798 12.538 -2.646 1.00 59.72 78 SER A N 1
ATOM 615 C CA . SER A 1 78 ? -7.054 12.496 -4.094 1.00 59.72 78 SER A CA 1
ATOM 616 C C . SER A 1 78 ? -7.700 13.769 -4.641 1.00 59.72 78 SER A C 1
ATOM 618 O O . SER A 1 78 ? -8.454 14.446 -3.910 1.00 59.72 78 SER A O 1
#

Sequence (78 aa):
MQVGHLRQRYLWGSAVDQILAEENVDNGSNETVQWTLTDHLNTVRDIAKYNSGSDMTTVVNHLIYDAFGRDTGESNFS

pLDDT: mean 89.69, std 10.81, range [51.38, 97.69]

Foldseek 3Di:
DDDDDDAKDFDADPDPPRTQWMWGDDPPDDIWIWGFDADPVRHGAFIWTADPVVRDIDTPKGFDADPVRDTPDMPDDD